Protein AF-A0A414B836-F1 (afdb_monomer)

Foldseek 3Di:
DDPPPVVVLVVLLVVLLVCLLVVHPLVVSLVVQVVCVVVVSDDPVSSVVSVVSNVVVVVVVVVVVVVVVVPPPDDDDD

Secondary structure (DSSP, 8-state):
-----HHHHHHHHHHHHHHHHTTSSHHHHHHHHHHHHHTTSS-HHHHHHHHHHHHHHHHHHHHHHHHHGGG-------

Structure (mmCIF, N/CA/C/O backbone):
data_AF-A0A414B836-F1
#
_entry.id   AF-A0A414B836-F1
#
loop_
_atom_site.group_PDB
_atom_site.id
_atom_site.type_symbol
_atom_site.label_atom_id
_atom_site.label_alt_id
_atom_site.label_comp_id
_atom_site.label_asym_id
_atom_site.label_entity_id
_atom_site.label_seq_id
_atom_site.pdbx_PDB_ins_code
_atom_site.Cartn_x
_atom_site.Cartn_y
_atom_site.Cartn_z
_atom_site.occupancy
_atom_site.B_iso_or_equiv
_atom_site.auth_seq_id
_atom_site.auth_comp_id
_atom_site.auth_asym_id
_atom_site.auth_atom_id
_atom_site.pdbx_PDB_model_num
ATOM 1 N N . MET A 1 1 ? -20.584 1.295 15.246 1.00 45.25 1 MET A N 1
ATOM 2 C CA . MET A 1 1 ? -19.350 0.652 14.746 1.00 45.25 1 MET A CA 1
ATOM 3 C C . MET A 1 1 ? -18.431 1.764 14.264 1.00 45.25 1 MET A C 1
ATOM 5 O O . MET A 1 1 ? -18.935 2.701 13.657 1.00 45.25 1 MET A O 1
ATOM 9 N N . ALA A 1 2 ? -17.180 1.777 14.726 1.00 52.56 2 ALA A N 1
ATOM 10 C CA . ALA A 1 2 ? -16.377 2.990 14.874 1.00 52.56 2 ALA A CA 1
ATOM 11 C C . ALA A 1 2 ? -16.169 3.744 13.553 1.00 52.56 2 ALA A C 1
ATOM 13 O O . ALA A 1 2 ? -15.490 3.264 12.652 1.00 52.56 2 ALA A O 1
ATOM 14 N N . ILE A 1 3 ? -16.696 4.968 13.486 1.00 48.75 3 ILE A N 1
ATOM 15 C CA . ILE A 1 3 ? -16.299 5.959 12.488 1.00 48.75 3 ILE A CA 1
ATOM 16 C C . ILE A 1 3 ? -14.851 6.326 12.821 1.00 48.75 3 ILE A C 1
ATOM 18 O O . ILE A 1 3 ? -14.580 7.254 13.584 1.00 48.75 3 ILE A O 1
ATOM 22 N N . LYS A 1 4 ? -13.884 5.557 12.317 1.00 62.94 4 LYS A N 1
ATOM 23 C CA . LYS A 1 4 ? -12.509 6.042 12.285 1.00 62.94 4 LYS A CA 1
ATOM 24 C C . LYS A 1 4 ? -12.510 7.29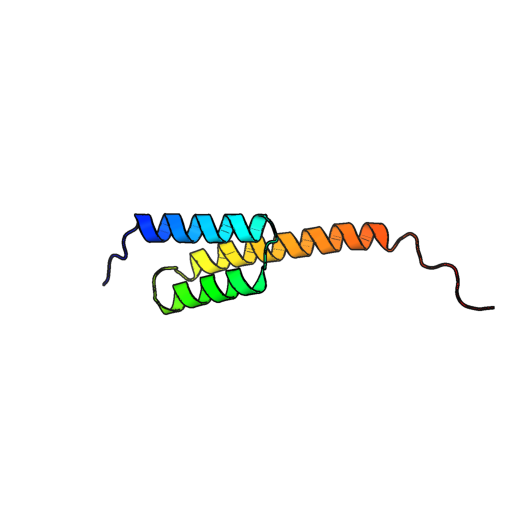5 11.421 1.00 62.94 4 LYS A C 1
ATOM 26 O O . LYS A 1 4 ? -13.082 7.302 10.340 1.00 62.94 4 LYS A O 1
ATOM 31 N N . SER A 1 5 ? -11.921 8.369 11.949 1.00 80.12 5 SER A N 1
ATOM 32 C CA . SER A 1 5 ? -11.851 9.674 11.284 1.00 80.12 5 SER A CA 1
ATOM 33 C C . SER A 1 5 ? -11.516 9.519 9.798 1.00 80.12 5 SER A C 1
ATOM 35 O O . SER A 1 5 ? -10.402 9.112 9.464 1.00 80.12 5 SER A O 1
ATOM 37 N N . LYS A 1 6 ? -12.484 9.841 8.929 1.00 83.94 6 LYS A N 1
ATOM 38 C CA . LYS A 1 6 ? -12.355 9.758 7.467 1.00 83.94 6 LYS A CA 1
ATOM 39 C C . LYS A 1 6 ? -11.124 10.513 6.963 1.00 83.94 6 LYS A C 1
ATOM 41 O O . LYS A 1 6 ? -10.399 10.018 6.116 1.00 83.94 6 LYS A O 1
ATOM 46 N N . ALA A 1 7 ? -10.816 11.653 7.580 1.00 89.75 7 ALA A N 1
ATOM 47 C CA . ALA A 1 7 ? -9.615 12.421 7.266 1.00 89.75 7 ALA A CA 1
ATOM 48 C C . ALA A 1 7 ? -8.325 11.612 7.477 1.00 89.75 7 ALA A C 1
ATOM 50 O O . ALA A 1 7 ? -7.408 11.688 6.666 1.00 89.75 7 ALA A O 1
ATOM 51 N N . ARG A 1 8 ? -8.254 10.818 8.552 1.00 90.31 8 ARG A N 1
ATOM 52 C CA . ARG A 1 8 ? -7.097 9.960 8.831 1.00 90.31 8 ARG A CA 1
ATOM 53 C C . ARG A 1 8 ? -7.023 8.786 7.858 1.00 90.31 8 ARG A C 1
ATOM 55 O O . ARG A 1 8 ? -5.930 8.491 7.400 1.00 90.31 8 ARG A O 1
ATOM 62 N N . HIS A 1 9 ? -8.157 8.156 7.547 1.00 92.75 9 HIS A N 1
ATOM 63 C CA . HIS A 1 9 ? -8.236 7.124 6.508 1.00 92.75 9 HIS A CA 1
ATOM 64 C C . HIS A 1 9 ? -7.666 7.649 5.183 1.00 92.75 9 HIS A C 1
ATOM 66 O O . HIS A 1 9 ? -6.676 7.121 4.684 1.00 92.75 9 HIS A O 1
ATOM 72 N N . ASP A 1 10 ? -8.220 8.758 4.685 1.00 92.31 10 ASP A N 1
ATOM 73 C CA . ASP A 1 10 ? -7.862 9.313 3.379 1.00 92.31 10 ASP A CA 1
ATOM 74 C C . ASP A 1 10 ? -6.388 9.748 3.330 1.00 92.31 10 ASP A C 1
ATOM 76 O O . ASP A 1 10 ? -5.704 9.520 2.332 1.00 92.31 10 ASP A O 1
ATOM 80 N N . LEU A 1 11 ? -5.874 10.351 4.410 1.00 95.12 11 LEU A N 1
ATOM 81 C CA . LEU A 1 11 ? -4.460 10.725 4.524 1.00 95.12 11 LEU A CA 1
ATOM 82 C C . LEU A 1 11 ? -3.538 9.501 4.519 1.00 95.12 11 LEU A C 1
ATOM 84 O O . LEU A 1 11 ? -2.543 9.498 3.793 1.00 95.12 11 LEU A O 1
ATOM 88 N N . THR A 1 12 ? -3.857 8.472 5.308 1.00 94.12 12 THR A N 1
ATOM 89 C CA . THR A 1 12 ? -3.060 7.241 5.382 1.00 94.12 12 THR A CA 1
ATOM 90 C C . THR A 1 12 ? -3.041 6.527 4.035 1.00 94.12 12 THR A C 1
ATOM 92 O O . THR A 1 12 ? -1.959 6.224 3.535 1.00 94.12 12 THR A O 1
ATOM 95 N N . LEU A 1 13 ? -4.206 6.337 3.411 1.00 95.06 13 LEU A N 1
ATOM 96 C CA . LEU A 1 13 ? -4.322 5.662 2.121 1.00 95.06 13 LEU A CA 1
ATOM 97 C C . LEU A 1 13 ? -3.549 6.401 1.024 1.00 95.06 13 LEU A C 1
ATOM 99 O O . LEU A 1 13 ? -2.771 5.794 0.291 1.00 95.06 13 LEU A O 1
ATOM 103 N N . ARG A 1 14 ? -3.693 7.732 0.946 1.00 95.62 14 ARG A N 1
ATOM 104 C CA . ARG A 1 14 ? -2.937 8.552 -0.015 1.00 95.62 14 ARG A CA 1
ATOM 105 C C . ARG A 1 14 ? -1.432 8.473 0.210 1.00 95.62 14 ARG A C 1
ATOM 107 O O . ARG A 1 14 ? -0.689 8.436 -0.767 1.00 95.62 14 ARG A O 1
ATOM 114 N N . SER A 1 15 ? -0.981 8.461 1.466 1.00 95.06 15 SER A N 1
ATOM 115 C CA . SER A 1 15 ? 0.443 8.321 1.771 1.00 95.06 15 SER A CA 1
ATOM 116 C C . SER A 1 15 ? 0.967 6.977 1.281 1.00 95.06 15 SER A C 1
ATOM 118 O O . SER A 1 15 ? 1.959 6.961 0.570 1.00 95.06 15 SER A O 1
ATOM 120 N N . ILE A 1 16 ? 0.295 5.870 1.604 1.00 95.06 16 ILE A N 1
ATOM 121 C CA . ILE A 1 16 ? 0.733 4.523 1.206 1.00 95.06 16 ILE A CA 1
ATOM 122 C C . ILE A 1 16 ? 0.812 4.412 -0.320 1.00 95.06 16 ILE A C 1
ATOM 124 O O . ILE A 1 16 ? 1.861 4.065 -0.857 1.00 95.06 16 ILE A O 1
ATOM 128 N N . LYS A 1 17 ? -0.257 4.800 -1.027 1.00 95.12 17 LYS A N 1
ATOM 129 C CA . LYS A 1 17 ? -0.308 4.753 -2.497 1.00 95.12 17 LYS A CA 1
ATOM 130 C C . LYS A 1 17 ? 0.814 5.558 -3.148 1.00 95.12 17 LYS A C 1
ATOM 132 O O . LYS A 1 17 ? 1.408 5.105 -4.119 1.00 95.12 17 LYS A O 1
ATOM 137 N N . ARG A 1 18 ? 1.133 6.740 -2.607 1.00 95.25 18 ARG A N 1
ATOM 138 C CA . ARG A 1 18 ? 2.217 7.588 -3.128 1.00 95.25 18 ARG A CA 1
ATOM 139 C C . ARG A 1 18 ? 3.589 6.941 -2.970 1.00 95.25 18 ARG A C 1
ATO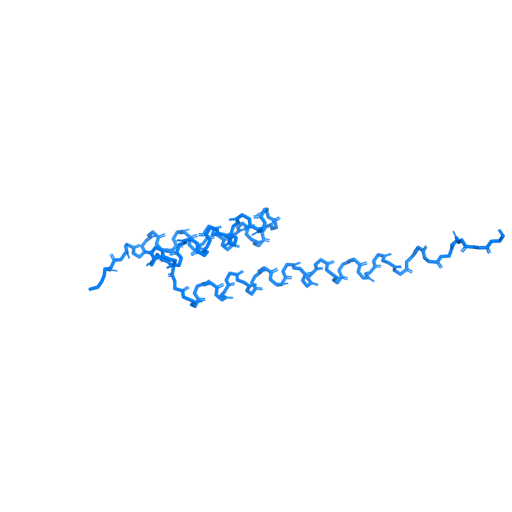M 141 O O . ARG A 1 18 ? 4.433 7.097 -3.844 1.00 95.25 18 ARG A O 1
ATOM 148 N N . GLU A 1 19 ? 3.837 6.295 -1.839 1.00 95.19 19 GLU A N 1
ATOM 149 C CA . GLU A 1 19 ? 5.139 5.692 -1.552 1.00 95.19 19 GLU A CA 1
ATOM 150 C C . GLU A 1 19 ? 5.350 4.414 -2.375 1.00 95.19 19 GLU A C 1
ATOM 152 O O . GLU A 1 19 ? 6.424 4.251 -2.953 1.00 95.19 19 GLU A O 1
ATOM 157 N N . ILE A 1 20 ? 4.297 3.604 -2.542 1.00 92.81 20 ILE A N 1
ATOM 158 C CA . ILE A 1 20 ? 4.285 2.443 -3.445 1.00 92.81 20 ILE A CA 1
ATOM 159 C C . ILE A 1 20 ? 4.499 2.860 -4.898 1.00 92.81 20 ILE A C 1
ATOM 161 O O . ILE A 1 20 ? 5.376 2.328 -5.569 1.00 92.81 20 ILE A O 1
ATOM 165 N N . ALA A 1 21 ? 3.772 3.874 -5.374 1.00 90.25 21 ALA A N 1
ATOM 166 C CA . ALA A 1 21 ? 3.950 4.390 -6.732 1.00 90.25 21 ALA A CA 1
ATOM 167 C C . ALA A 1 21 ? 5.357 4.967 -6.974 1.00 90.25 21 ALA A C 1
ATOM 169 O O . ALA A 1 21 ? 5.787 5.094 -8.116 1.00 90.25 21 ALA A O 1
ATOM 170 N N . ALA A 1 22 ? 6.074 5.335 -5.910 1.00 91.25 22 ALA A N 1
ATOM 171 C CA . ALA A 1 22 ? 7.453 5.796 -5.983 1.00 91.25 22 ALA A CA 1
ATOM 172 C C . ALA A 1 22 ? 8.489 4.668 -5.809 1.00 91.25 22 ALA A C 1
ATOM 174 O O . ALA A 1 22 ? 9.680 4.973 -5.738 1.00 91.25 22 ALA A O 1
ATOM 175 N N . GLY A 1 23 ? 8.060 3.407 -5.678 1.00 87.31 23 GLY A N 1
ATOM 176 C CA . GLY A 1 23 ? 8.936 2.244 -5.514 1.00 87.31 23 GLY A CA 1
ATOM 177 C C . GLY A 1 23 ? 9.750 2.238 -4.216 1.00 87.31 23 GLY A C 1
ATOM 178 O O . GLY A 1 23 ? 10.746 1.524 -4.111 1.00 87.31 23 GLY A O 1
ATOM 179 N N . ARG A 1 24 ? 9.386 3.056 -3.217 1.00 89.31 24 ARG A N 1
ATOM 180 C CA . ARG A 1 24 ? 10.151 3.156 -1.966 1.00 89.31 24 ARG A CA 1
ATOM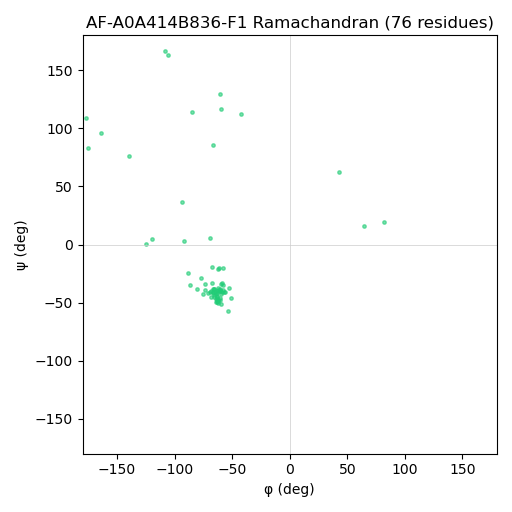 181 C C . ARG A 1 24 ? 9.715 2.071 -1.000 1.00 89.31 24 ARG A C 1
ATOM 183 O O . ARG A 1 24 ? 8.600 2.144 -0.512 1.00 89.31 24 ARG A O 1
ATOM 190 N N . ASP A 1 25 ? 10.613 1.136 -0.690 1.00 89.62 25 ASP A N 1
ATOM 191 C CA . ASP A 1 25 ? 10.442 0.077 0.321 1.00 89.62 25 ASP A CA 1
ATOM 192 C C . ASP A 1 25 ? 9.046 -0.581 0.289 1.00 89.62 25 ASP A C 1
ATOM 194 O O . ASP A 1 25 ? 8.244 -0.493 1.223 1.00 89.62 25 ASP A O 1
ATOM 198 N N . MET A 1 26 ? 8.747 -1.206 -0.853 1.00 89.56 26 MET A N 1
ATOM 199 C CA . MET A 1 26 ? 7.451 -1.810 -1.170 1.00 89.56 26 MET A CA 1
ATOM 200 C C . MET A 1 26 ? 6.939 -2.759 -0.085 1.00 89.56 26 MET A C 1
ATOM 202 O O . MET A 1 26 ? 5.778 -2.673 0.316 1.00 89.56 26 MET A O 1
ATOM 206 N N . ALA A 1 27 ? 7.813 -3.633 0.416 1.00 92.12 27 ALA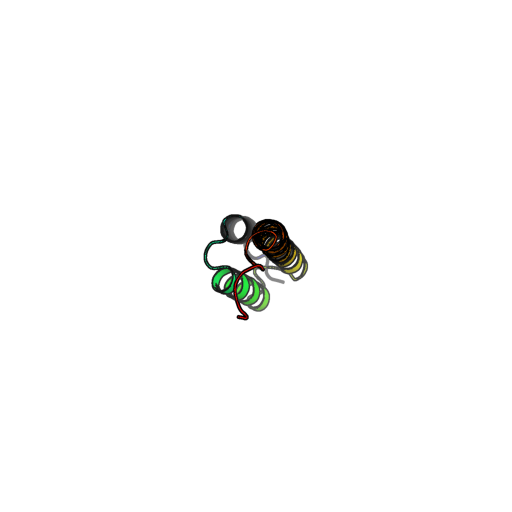 A N 1
ATOM 207 C CA . ALA A 1 27 ? 7.461 -4.617 1.432 1.00 92.12 27 ALA A CA 1
ATOM 208 C C . ALA A 1 27 ? 7.020 -3.945 2.741 1.00 92.12 27 ALA A C 1
ATOM 210 O O . ALA A 1 27 ? 5.994 -4.319 3.306 1.00 92.12 27 ALA A O 1
ATOM 211 N N . CYS A 1 28 ? 7.740 -2.911 3.187 1.00 93.19 28 CYS A N 1
ATOM 212 C CA . CYS A 1 28 ? 7.404 -2.161 4.397 1.00 93.19 28 CYS A CA 1
ATOM 213 C C . CYS A 1 28 ? 6.051 -1.439 4.278 1.00 93.19 28 CYS A C 1
ATOM 215 O O . CYS A 1 28 ? 5.250 -1.440 5.216 1.00 93.19 28 CYS A O 1
ATOM 217 N N . TRP A 1 29 ? 5.754 -0.836 3.122 1.00 94.69 29 TRP A N 1
ATOM 218 C CA . TRP A 1 29 ? 4.478 -0.141 2.925 1.00 94.69 29 TRP A CA 1
ATOM 219 C C . TRP A 1 29 ? 3.288 -1.084 2.758 1.00 94.69 29 TRP A C 1
ATOM 221 O O . TRP A 1 29 ? 2.209 -0.754 3.255 1.00 94.69 29 TRP A O 1
ATOM 231 N N . LEU A 1 30 ? 3.479 -2.246 2.129 1.00 93.75 30 LEU A N 1
ATOM 232 C CA . LEU A 1 30 ? 2.467 -3.303 2.079 1.00 93.75 30 LEU A CA 1
ATOM 233 C C . LEU A 1 30 ? 2.174 -3.850 3.479 1.00 93.75 30 LEU A C 1
ATOM 235 O O . LEU A 1 30 ? 1.017 -3.855 3.894 1.00 93.75 30 LEU A O 1
ATOM 239 N N . ASP A 1 31 ? 3.205 -4.203 4.249 1.00 95.19 31 ASP A N 1
ATOM 240 C CA . ASP A 1 31 ? 3.060 -4.678 5.635 1.00 95.19 31 ASP A CA 1
ATOM 241 C C . ASP A 1 31 ? 2.307 -3.663 6.515 1.00 95.19 31 ASP A C 1
ATOM 243 O O . ASP A 1 31 ? 1.389 -3.991 7.275 1.00 95.19 31 ASP A O 1
ATOM 247 N N . LYS A 1 32 ? 2.610 -2.375 6.333 1.00 94.88 32 LYS A N 1
ATOM 248 C CA . LYS A 1 32 ? 1.905 -1.286 7.010 1.00 94.88 32 LYS A CA 1
ATOM 249 C C . LYS A 1 32 ? 0.446 -1.150 6.571 1.00 94.88 32 LYS A C 1
ATOM 251 O O . LYS A 1 32 ? -0.406 -0.834 7.405 1.00 94.88 32 LYS A O 1
ATOM 256 N N . ALA A 1 33 ? 0.142 -1.350 5.289 1.00 95.50 33 ALA A N 1
ATOM 257 C CA . ALA A 1 33 ? -1.228 -1.332 4.788 1.00 95.50 33 ALA A CA 1
ATOM 258 C C . ALA A 1 33 ? -2.046 -2.457 5.440 1.00 95.50 33 ALA A C 1
ATOM 260 O O . ALA A 1 33 ? -3.091 -2.182 6.033 1.00 95.50 33 ALA A O 1
ATOM 261 N N . TYR A 1 34 ? -1.505 -3.675 5.458 1.00 95.56 34 TYR A N 1
ATOM 262 C CA . TYR A 1 34 ? -2.104 -4.828 6.132 1.00 95.56 34 TYR A CA 1
ATOM 263 C C . TYR A 1 34 ? -2.289 -4.609 7.638 1.00 95.56 34 TYR A C 1
ATOM 265 O O . TYR A 1 34 ? -3.377 -4.811 8.173 1.00 95.56 34 TYR A O 1
ATOM 273 N N . SER A 1 35 ? -1.299 -4.030 8.316 1.00 95.62 35 SER A N 1
ATOM 274 C CA . SER A 1 35 ? -1.444 -3.616 9.717 1.00 95.62 35 SER A CA 1
ATOM 275 C C . SER A 1 35 ? -2.602 -2.624 9.922 1.00 95.62 35 SER A C 1
ATOM 277 O O . SER A 1 35 ? -3.263 -2.606 10.966 1.00 95.62 35 SER A O 1
ATOM 279 N N . HIS A 1 36 ? -2.866 -1.740 8.957 1.00 94.00 36 HIS A N 1
ATOM 280 C CA . HIS A 1 36 ? -3.992 -0.809 9.027 1.00 94.00 36 HIS A CA 1
ATOM 281 C C . HIS A 1 36 ? -5.341 -1.463 8.719 1.00 94.00 36 HIS A C 1
ATOM 283 O O . HIS A 1 36 ? -6.338 -1.001 9.287 1.00 94.00 36 HIS A O 1
ATOM 289 N N . LEU A 1 37 ? -5.376 -2.520 7.905 1.00 94.44 37 LEU A N 1
ATOM 290 C CA . LEU A 1 37 ? -6.548 -3.376 7.721 1.00 94.44 37 LEU A CA 1
ATOM 291 C C . LEU A 1 37 ? -6.930 -4.057 9.040 1.00 94.44 37 LEU A C 1
ATOM 293 O O . LEU A 1 37 ? -8.059 -3.894 9.494 1.00 94.44 37 LEU A O 1
ATOM 297 N N . ASP A 1 38 ? -5.975 -4.695 9.722 1.00 93.44 38 ASP A N 1
ATOM 298 C CA . ASP A 1 38 ? -6.216 -5.405 10.991 1.00 93.44 38 ASP A CA 1
ATOM 299 C C . ASP A 1 38 ? -6.739 -4.482 12.089 1.00 93.44 38 ASP A C 1
ATOM 301 O O . ASP A 1 38 ? -7.651 -4.799 12.854 1.00 93.44 38 ASP A O 1
ATOM 305 N N . ASN A 1 39 ? -6.187 -3.271 12.147 1.00 90.69 39 ASN A N 1
ATOM 306 C CA . ASN A 1 39 ? -6.670 -2.264 13.074 1.00 90.69 39 ASN A CA 1
ATOM 307 C C . ASN A 1 39 ? -8.086 -1.780 12.706 1.00 90.69 39 ASN A C 1
ATOM 309 O O . ASN A 1 39 ? -8.739 -1.137 13.533 1.00 90.69 39 ASN A O 1
ATOM 313 N N . GLY A 1 40 ? -8.540 -1.987 11.467 1.00 90.69 40 GLY A N 1
ATOM 314 C CA . GLY A 1 40 ? -9.799 -1.517 10.882 1.00 90.69 40 GLY A CA 1
ATOM 315 C C . GLY A 1 40 ? -9.746 -0.077 10.373 1.00 90.69 40 GLY A C 1
ATOM 316 O O . GLY A 1 40 ? -10.767 0.601 10.361 1.00 90.69 40 GLY A O 1
ATOM 317 N N . LEU A 1 41 ? -8.543 0.474 10.135 1.00 92.00 41 LEU A N 1
ATOM 318 C CA . LEU A 1 41 ? -8.367 1.821 9.570 1.00 92.00 41 LEU A CA 1
ATOM 319 C C . LEU A 1 41 ? -8.530 1.806 8.058 1.00 92.00 41 LEU A C 1
ATOM 321 O O . LEU A 1 41 ? -9.092 2.770 7.564 1.00 92.00 41 LEU A O 1
ATOM 325 N N . LEU A 1 42 ? -8.040 0.764 7.392 1.00 93.19 42 LEU A N 1
ATOM 326 C CA . LEU A 1 42 ? -8.274 0.488 5.978 1.00 93.19 42 LEU A CA 1
ATOM 327 C C . LEU A 1 42 ? -9.266 -0.666 5.834 1.00 93.19 42 LEU A C 1
ATOM 329 O O . LEU A 1 42 ? -9.510 -1.407 6.791 1.00 93.19 42 LEU A O 1
ATOM 333 N N . THR A 1 43 ? -9.830 -0.787 4.643 1.00 94.00 43 THR A N 1
ATOM 334 C CA . THR A 1 43 ? -10.715 -1.873 4.229 1.00 94.00 43 THR A CA 1
ATOM 335 C C . THR A 1 43 ? -10.013 -2.798 3.242 1.00 94.00 43 THR A C 1
ATOM 337 O O . THR A 1 43 ? -8.961 -2.464 2.703 1.00 94.00 43 THR A O 1
ATOM 340 N N . GLU A 1 44 ? -10.593 -3.969 2.993 1.00 94.94 44 GLU A N 1
ATOM 341 C CA . GLU A 1 44 ? -10.072 -4.916 1.998 1.00 94.94 44 GLU A CA 1
ATOM 342 C C . GLU A 1 44 ? -10.022 -4.294 0.591 1.00 94.94 44 GLU A C 1
ATOM 344 O O . GLU A 1 44 ? -9.086 -4.548 -0.160 1.00 94.94 44 GLU A O 1
ATOM 349 N N . GLU A 1 45 ? -10.977 -3.417 0.260 1.00 94.88 45 GLU A N 1
ATOM 350 C CA . GLU A 1 45 ? -10.998 -2.676 -1.007 1.00 94.88 45 GLU A CA 1
ATOM 351 C C . GLU A 1 45 ? -9.793 -1.728 -1.123 1.00 94.88 45 GLU A C 1
ATOM 353 O O . GLU A 1 45 ? -9.109 -1.709 -2.146 1.00 94.88 45 GLU A O 1
ATOM 358 N N . ASP A 1 46 ? -9.454 -1.017 -0.043 1.00 94.81 46 ASP A N 1
ATOM 359 C CA . ASP A 1 46 ? -8.273 -0.148 -0.014 1.00 94.81 46 ASP A CA 1
ATOM 360 C C . ASP A 1 46 ? -6.971 -0.934 -0.210 1.00 94.81 46 ASP A C 1
ATOM 362 O O . ASP A 1 46 ? -6.042 -0.440 -0.854 1.00 94.81 46 ASP A O 1
ATOM 366 N N . ILE A 1 47 ? -6.896 -2.144 0.355 1.00 95.81 47 ILE A N 1
ATOM 367 C CA . ILE A 1 47 ? -5.742 -3.039 0.219 1.00 95.81 47 ILE A CA 1
ATOM 368 C C . ILE A 1 47 ? -5.623 -3.538 -1.217 1.00 95.81 47 ILE A C 1
ATOM 370 O O . ILE A 1 47 ? -4.540 -3.433 -1.784 1.00 95.81 47 ILE A O 1
ATOM 374 N N . ALA A 1 48 ? -6.722 -3.961 -1.842 1.00 96.69 48 ALA A N 1
ATOM 375 C CA . ALA A 1 48 ? -6.713 -4.384 -3.240 1.00 96.69 48 ALA A CA 1
ATOM 376 C C . ALA A 1 48 ? -6.199 -3.276 -4.181 1.00 96.69 48 ALA A C 1
ATOM 378 O O . ALA A 1 48 ? -5.427 -3.541 -5.102 1.00 96.69 48 ALA A O 1
ATOM 379 N N . GLU A 1 49 ? -6.559 -2.010 -3.933 1.00 95.25 49 GLU A N 1
ATOM 380 C CA . GLU A 1 49 ? -6.018 -0.882 -4.704 1.00 95.25 49 GLU A CA 1
ATOM 381 C C . GLU A 1 49 ? -4.508 -0.673 -4.486 1.00 95.25 49 GLU A C 1
ATOM 383 O O . GLU A 1 49 ? -3.780 -0.317 -5.415 1.00 95.25 49 GLU A O 1
ATOM 388 N N . VAL A 1 50 ? -4.028 -0.863 -3.256 1.00 95.19 50 VAL A N 1
ATOM 389 C CA . VAL A 1 50 ? -2.604 -0.777 -2.890 1.00 95.19 50 VAL A CA 1
ATOM 390 C C . VAL A 1 50 ? -1.807 -1.910 -3.545 1.00 95.19 50 VAL A C 1
ATOM 392 O O . VAL A 1 50 ? -0.727 -1.663 -4.082 1.00 95.19 50 VAL A O 1
ATOM 395 N N . GLU A 1 51 ? -2.347 -3.125 -3.562 1.00 95.06 51 GLU A N 1
ATOM 396 C CA . GLU A 1 51 ? -1.750 -4.289 -4.219 1.00 95.06 51 GLU A CA 1
ATOM 397 C C . GLU A 1 51 ? -1.709 -4.148 -5.736 1.00 95.06 51 GLU A C 1
ATOM 399 O O . GLU A 1 51 ? -0.694 -4.462 -6.347 1.00 95.06 51 GLU A O 1
ATOM 404 N N . ALA A 1 52 ? -2.761 -3.611 -6.355 1.00 95.56 52 ALA A N 1
ATOM 405 C CA . ALA A 1 52 ? -2.761 -3.355 -7.792 1.00 95.56 52 ALA A CA 1
ATOM 406 C C . ALA A 1 52 ? -1.651 -2.370 -8.198 1.00 95.56 52 ALA A C 1
ATOM 408 O O . ALA A 1 52 ? -0.992 -2.564 -9.218 1.00 95.56 52 ALA A O 1
ATOM 409 N N . LEU A 1 53 ? -1.400 -1.335 -7.385 1.00 93.44 53 LEU A N 1
ATOM 410 C CA . LEU A 1 53 ? -0.275 -0.419 -7.608 1.00 93.44 53 LEU A CA 1
ATOM 411 C C . LEU A 1 53 ? 1.078 -1.117 -7.435 1.00 93.44 53 LEU A C 1
ATOM 413 O O . LEU A 1 53 ? 2.006 -0.837 -8.190 1.00 93.44 53 LEU A O 1
ATOM 417 N N . ALA A 1 54 ? 1.187 -2.016 -6.456 1.00 92.69 54 ALA A N 1
ATOM 418 C CA . ALA A 1 54 ? 2.388 -2.813 -6.238 1.00 92.69 54 ALA A CA 1
ATOM 419 C C . ALA A 1 54 ? 2.682 -3.738 -7.421 1.00 92.69 54 ALA A C 1
ATOM 421 O O . ALA A 1 54 ? 3.805 -3.772 -7.917 1.00 92.69 54 ALA A O 1
ATOM 422 N N . GLN A 1 55 ? 1.658 -4.444 -7.892 1.00 91.50 55 GLN A N 1
ATOM 423 C CA . GLN A 1 55 ? 1.748 -5.329 -9.040 1.00 91.50 55 GLN A CA 1
ATOM 424 C C . GLN A 1 55 ? 2.150 -4.546 -10.290 1.00 91.50 55 GLN A C 1
ATOM 426 O O . GLN A 1 55 ? 3.118 -4.913 -10.940 1.00 91.50 55 GLN A O 1
ATOM 431 N N . ALA A 1 56 ? 1.502 -3.408 -10.559 1.00 91.81 56 ALA A N 1
ATOM 432 C CA . ALA A 1 56 ? 1.844 -2.559 -11.697 1.00 91.81 56 ALA A CA 1
ATOM 433 C C . ALA A 1 56 ? 3.300 -2.060 -11.662 1.00 91.81 56 ALA A C 1
ATOM 435 O O . ALA A 1 56 ? 3.914 -1.893 -12.712 1.00 91.81 56 ALA A O 1
ATOM 436 N N . TYR A 1 57 ? 3.864 -1.823 -10.472 1.00 88.81 57 TYR A N 1
ATOM 437 C CA . TYR A 1 57 ? 5.279 -1.482 -10.327 1.00 88.81 57 TYR A CA 1
ATOM 438 C C . TYR A 1 57 ? 6.192 -2.648 -10.732 1.00 88.81 57 TYR A C 1
ATOM 440 O O . TYR A 1 57 ? 7.144 -2.436 -11.478 1.00 88.81 57 TYR A O 1
ATOM 448 N N . TYR A 1 58 ? 5.896 -3.871 -10.287 1.00 87.94 58 TYR A N 1
ATOM 449 C CA . TYR A 1 58 ? 6.673 -5.051 -10.676 1.00 87.94 58 TYR A CA 1
ATOM 450 C C . TYR A 1 58 ? 6.499 -5.412 -12.150 1.00 87.94 58 TYR A C 1
ATOM 452 O O . TYR A 1 58 ? 7.492 -5.699 -12.805 1.00 87.94 58 TYR A O 1
ATOM 460 N N . ASP A 1 59 ? 5.284 -5.314 -12.688 1.00 89.50 59 ASP A N 1
ATOM 461 C CA . ASP A 1 59 ? 5.016 -5.527 -14.113 1.00 89.50 59 ASP A CA 1
ATOM 462 C C . ASP A 1 59 ? 5.799 -4.519 -14.977 1.00 89.50 59 ASP A C 1
ATOM 464 O O . ASP A 1 59 ? 6.315 -4.864 -16.038 1.00 89.50 59 ASP A O 1
ATOM 468 N N . ALA A 1 60 ? 5.919 -3.264 -14.522 1.00 87.62 60 ALA A N 1
ATOM 469 C CA . ALA A 1 60 ? 6.723 -2.253 -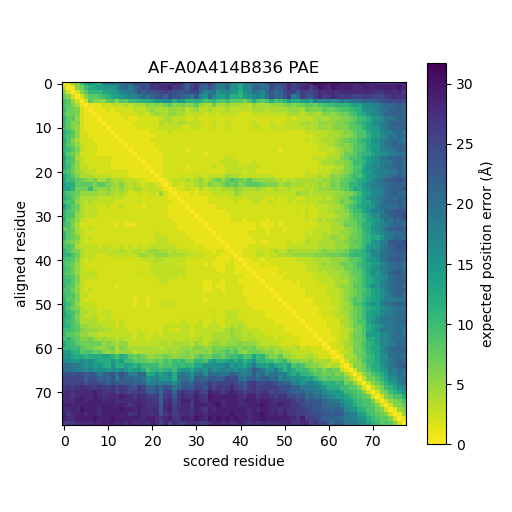15.202 1.00 87.62 60 ALA A CA 1
ATOM 470 C C . ALA A 1 60 ? 8.228 -2.547 -15.112 1.00 87.62 60 ALA A C 1
ATOM 472 O O . ALA A 1 60 ? 8.926 -2.378 -16.106 1.00 87.62 60 ALA A O 1
ATOM 473 N N . LEU A 1 61 ? 8.728 -2.992 -13.953 1.00 85.88 61 LEU A N 1
ATOM 474 C CA . LEU A 1 61 ? 10.129 -3.397 -13.808 1.00 85.88 61 LEU A CA 1
ATOM 475 C C . LEU A 1 61 ? 10.472 -4.599 -14.692 1.00 85.88 61 LEU A C 1
ATOM 477 O O . LEU A 1 61 ? 11.487 -4.565 -15.371 1.00 85.88 61 LEU A O 1
ATOM 481 N N . ASP A 1 62 ? 9.620 -5.622 -14.713 1.00 84.75 62 ASP A N 1
ATOM 482 C CA . ASP A 1 62 ? 9.799 -6.833 -15.522 1.00 84.75 62 ASP A CA 1
ATOM 483 C C . ASP A 1 62 ? 9.812 -6.520 -17.028 1.00 84.75 62 ASP A C 1
ATOM 485 O O . ASP A 1 62 ? 10.631 -7.049 -17.780 1.00 84.75 62 ASP A O 1
ATOM 489 N N . ALA A 1 63 ? 8.956 -5.594 -17.473 1.00 82.94 63 ALA A N 1
ATOM 490 C CA . ALA A 1 63 ? 8.934 -5.128 -18.857 1.00 82.94 63 ALA A CA 1
ATOM 491 C C . ALA A 1 63 ? 10.186 -4.321 -19.253 1.00 82.94 63 ALA A C 1
ATOM 493 O O . ALA A 1 63 ? 10.602 -4.374 -20.414 1.00 82.94 63 ALA A O 1
ATOM 494 N N . GLU A 1 64 ? 10.769 -3.562 -18.321 1.00 74.69 64 GLU A N 1
ATOM 495 C CA . GLU A 1 64 ? 12.024 -2.836 -18.545 1.00 74.69 64 GLU A CA 1
ATOM 496 C C . GLU A 1 64 ? 13.230 -3.799 -18.528 1.00 74.69 64 GLU A C 1
ATOM 498 O O . GLU A 1 64 ? 14.067 -3.723 -19.425 1.00 74.69 64 GLU A O 1
ATOM 503 N N . ASP A 1 65 ? 13.271 -4.759 -17.598 1.00 71.62 65 ASP A N 1
ATOM 504 C CA . ASP A 1 65 ? 14.334 -5.775 -17.473 1.00 71.62 65 ASP A CA 1
ATOM 505 C C . ASP A 1 65 ? 14.359 -6.732 -18.681 1.00 71.62 65 ASP A C 1
ATOM 507 O O . ASP A 1 65 ? 15.394 -6.921 -19.324 1.00 71.62 65 ASP A O 1
ATOM 511 N N . SER A 1 66 ? 13.183 -7.190 -19.130 1.00 63.94 66 SER A N 1
ATOM 512 C CA . SER A 1 66 ? 13.018 -7.984 -20.362 1.00 63.94 66 SER A CA 1
ATOM 513 C C . SER A 1 66 ? 13.535 -7.277 -21.625 1.00 63.94 66 SER A C 1
ATOM 515 O O . SER A 1 66 ? 13.764 -7.909 -22.660 1.00 63.94 66 SER A O 1
ATOM 517 N N . LYS A 1 67 ? 13.684 -5.948 -21.588 1.00 59.84 67 LYS A N 1
ATOM 518 C CA . LYS A 1 67 ? 14.212 -5.153 -22.701 1.00 59.84 67 LYS A CA 1
ATOM 519 C C . LYS A 1 67 ? 15.737 -5.034 -22.661 1.00 59.84 67 LYS A C 1
ATOM 521 O O . LYS A 1 67 ? 16.341 -4.814 -23.712 1.00 59.84 67 LYS A O 1
ATOM 526 N N . GLU A 1 68 ? 16.344 -5.182 -21.486 1.00 55.62 68 GLU A N 1
ATOM 527 C CA . GLU A 1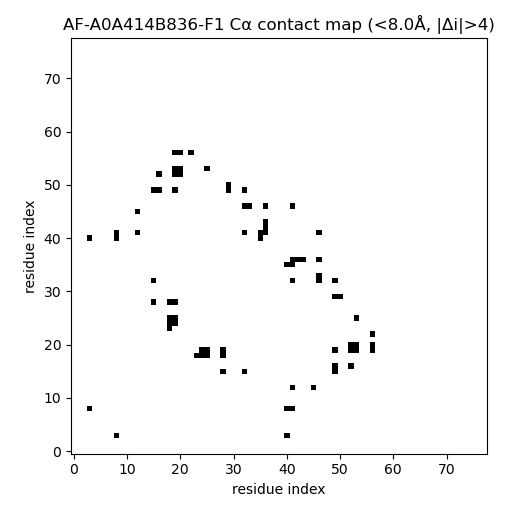 68 ? 17.795 -5.162 -21.279 1.00 55.62 68 GLU A CA 1
ATOM 528 C C . GLU A 1 68 ? 18.419 -6.558 -21.480 1.00 55.62 68 GLU A C 1
ATOM 530 O O . GLU A 1 68 ? 19.482 -6.655 -22.103 1.00 55.62 68 GLU A O 1
ATOM 535 N N . GLU A 1 69 ? 17.720 -7.643 -21.113 1.00 51.38 69 GLU A N 1
ATOM 536 C CA . GLU A 1 69 ? 18.194 -9.031 -21.308 1.00 51.38 69 GLU A CA 1
ATOM 537 C C . GLU A 1 69 ? 18.413 -9.426 -22.782 1.00 51.38 69 GLU A C 1
ATOM 539 O O . GLU A 1 69 ? 19.200 -10.323 -23.081 1.00 51.38 69 GLU A O 1
ATOM 544 N N . ALA A 1 70 ? 17.811 -8.726 -23.749 1.00 51.22 70 ALA A N 1
ATOM 545 C CA . ALA A 1 70 ? 18.006 -9.013 -25.174 1.00 51.22 70 ALA A CA 1
ATOM 546 C C . ALA A 1 70 ? 19.420 -8.673 -25.712 1.00 51.22 70 ALA A C 1
ATOM 548 O O . ALA A 1 70 ? 19.640 -8.756 -26.925 1.00 51.22 70 ALA A O 1
ATOM 549 N N . THR A 1 71 ? 20.371 -8.266 -24.856 1.00 48.22 71 THR A N 1
ATOM 550 C CA . THR A 1 71 ? 21.713 -7.822 -25.276 1.00 48.22 71 THR A CA 1
ATOM 551 C C . THR A 1 71 ? 22.918 -8.529 -24.639 1.00 48.22 71 THR A C 1
ATOM 553 O O . THR A 1 71 ? 24.028 -8.197 -25.050 1.00 48.22 71 THR A O 1
ATOM 556 N N . ASP A 1 72 ? 22.761 -9.521 -23.747 1.00 48.94 72 ASP A N 1
ATOM 557 C CA . ASP A 1 72 ? 23.925 -10.132 -23.052 1.00 48.94 72 ASP A CA 1
ATOM 558 C C . ASP A 1 72 ? 24.152 -11.645 -23.276 1.00 48.94 72 ASP A C 1
ATOM 560 O O . ASP A 1 72 ? 25.088 -12.219 -22.732 1.00 48.94 72 ASP A O 1
ATOM 564 N N . ASP A 1 73 ? 23.389 -12.323 -24.140 1.00 49.69 73 ASP A N 1
ATOM 565 C CA . ASP A 1 73 ? 23.498 -13.791 -24.284 1.00 49.69 73 ASP A CA 1
ATOM 566 C C . ASP A 1 73 ? 24.453 -14.291 -25.397 1.00 49.69 73 ASP A C 1
ATOM 568 O O . ASP A 1 73 ? 24.207 -15.299 -26.063 1.00 49.69 73 ASP A O 1
ATOM 572 N N . THR A 1 74 ? 25.583 -13.612 -25.632 1.00 54.28 74 THR A N 1
ATOM 573 C CA . THR A 1 74 ? 26.663 -14.181 -26.466 1.00 54.28 74 THR A CA 1
ATOM 574 C C . THR A 1 74 ? 28.050 -13.885 -25.912 1.00 54.28 7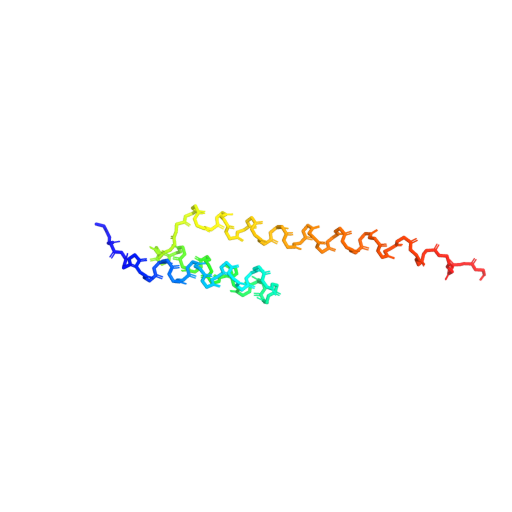4 THR A C 1
ATOM 576 O O . THR A 1 74 ? 28.746 -13.055 -26.476 1.00 54.28 74 THR A O 1
ATOM 579 N N . GLU A 1 75 ? 28.482 -14.580 -24.859 1.00 54.22 75 GLU A N 1
ATOM 580 C CA . GLU A 1 75 ? 29.879 -15.032 -24.708 1.00 54.22 75 GLU A CA 1
ATOM 581 C C . GLU A 1 75 ? 30.045 -15.904 -23.453 1.00 54.22 75 GLU A C 1
ATOM 583 O O . GLU A 1 75 ? 30.481 -15.447 -22.407 1.00 54.22 75 GLU A O 1
ATOM 588 N N . THR A 1 76 ? 29.731 -17.199 -23.547 1.00 55.25 76 THR A N 1
ATOM 589 C CA . THR A 1 76 ? 30.446 -18.266 -22.817 1.00 55.25 76 THR A CA 1
ATOM 590 C C . THR A 1 76 ? 30.093 -19.606 -23.454 1.00 55.25 76 THR A C 1
ATOM 592 O O . THR A 1 76 ? 29.046 -20.165 -23.170 1.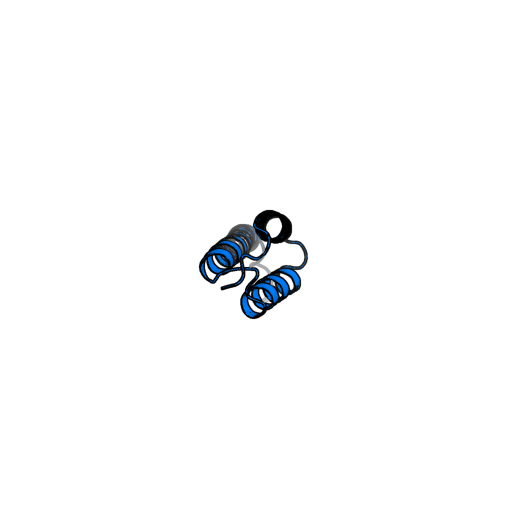00 55.25 76 THR A O 1
ATOM 595 N N . VAL A 1 77 ? 30.948 -20.087 -24.360 1.00 53.12 77 VAL A N 1
ATOM 596 C CA . VAL A 1 77 ? 31.555 -21.435 -24.385 1.00 53.12 77 VAL A CA 1
ATOM 597 C C . VAL A 1 77 ? 32.512 -21.452 -25.586 1.00 53.12 77 VAL A C 1
ATOM 599 O O . VAL A 1 77 ? 32.095 -21.452 -26.745 1.00 53.12 77 VAL A O 1
ATOM 602 N N . SER A 1 7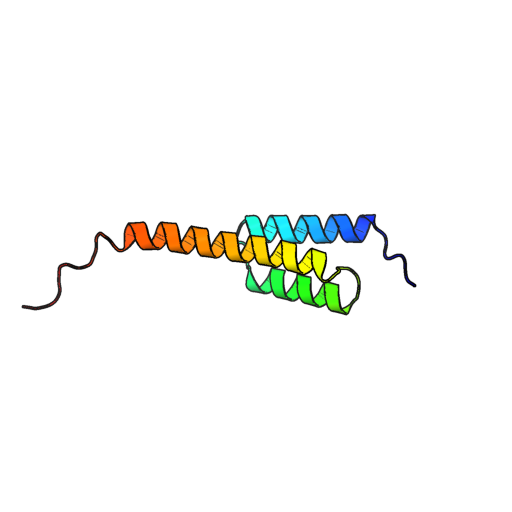8 ? 33.814 -21.466 -25.315 1.00 54.06 78 SER A N 1
ATOM 603 C CA . SER A 1 78 ? 34.861 -21.961 -26.219 1.00 54.06 78 SER A CA 1
ATOM 604 C C . SER A 1 78 ? 35.908 -22.690 -25.395 1.00 54.06 78 SER A C 1
ATOM 606 O O . SER A 1 78 ? 36.197 -22.210 -24.276 1.00 54.06 78 SER A O 1
#

Radius of gyration: 18.23 Å; Cα contacts (8 Å, |Δi|>4): 40; chains: 1; bounding box: 54×34×41 Å

Sequence (78 aa):
MAIKSKARHDLTLRSIKREIAAGRDMACWLDKAYSHLDNGLLTEEDIAEVEALAQAYYDALDAEDSKEEATDDTETVS

Mean predicted aligned error: 8.87 Å

pLDDT: mean 83.31, std 16.5, range [45.25, 96.69]

Nearest PDB structures (foldseek):
  5ij8-assembly1_T  TM=6.427E-01  e=3.727E+00  Homo sapiens
  7td5-assembly2_H  TM=6.470E-01  e=4.827E+00  Homo sapiens

Organism: NCBI:txid39488

Solvent-accessible surface area (backbone atoms only — not comparable to full-atom values): 4677 Å² total; per-residue (Å²): 130,85,82,64,58,62,70,57,38,55,51,52,53,53,51,47,47,52,37,40,74,64,67,53,60,52,67,63,48,50,54,49,50,52,55,30,34,77,74,61,62,42,49,74,70,59,47,52,56,46,48,52,47,48,49,52,51,50,55,51,50,51,59,53,50,65,64,58,62,81,73,69,90,82,86,88,88,131